Protein AF-A0A5J4PUM8-F1 (afdb_monomer_lite)

Secondary structure (DSSP, 8-state):
--TTHHHHHHHHHHHHHIIIIIHHHHH-HHHHHHHHHHHTT----TT--HHHHHHHHHHHTT--HHHHHHHHHHHH-TTHHHHHHHHHHHHHHHHHHHHHHHHTT-

Radius of gyration: 20.66 Å; chains: 1; bounding box: 54×28×47 Å

Foldseek 3Di:
DPVVCPVVVVVVVVCCCCVPVVLCCQANPQNLLVVVCVVVVPDDDPPDDSVRSLVSSCVVVVHDSVRVVVVSCVPRVSVCSVVVVVVVVVVVVVVVVVVCVVVVVD

pLDDT: mean 85.06, std 8.18, range [48.62, 95.06]

Structure (mmCIF, N/CA/C/O backbone):
data_AF-A0A5J4PUM8-F1
#
_entry.id   AF-A0A5J4PUM8-F1
#
loop_
_atom_site.group_PDB
_atom_site.id
_atom_site.type_symbol
_atom_site.label_atom_id
_atom_site.label_alt_id
_atom_site.label_comp_id
_atom_site.label_asym_id
_atom_site.label_entity_id
_atom_site.label_seq_id
_atom_site.pdbx_PDB_ins_code
_atom_site.Cartn_x
_atom_site.Cartn_y
_atom_site.Cartn_z
_atom_site.occupancy
_atom_site.B_iso_or_equiv
_atom_site.auth_seq_id
_atom_site.auth_comp_id
_atom_site.auth_asym_id
_atom_site.auth_atom_id
_atom_site.pdbx_PDB_model_num
ATOM 1 N N . MET A 1 1 ? 25.405 14.516 -23.186 1.00 57.66 1 MET A N 1
ATOM 2 C CA . MET A 1 1 ? 25.265 14.301 -21.726 1.00 57.66 1 MET A CA 1
ATOM 3 C C . MET A 1 1 ? 23.814 14.362 -21.211 1.00 57.66 1 MET A C 1
ATOM 5 O O . MET A 1 1 ? 23.605 14.032 -20.057 1.00 57.66 1 MET A O 1
ATOM 9 N N . GLY A 1 2 ? 22.797 14.696 -22.030 1.00 61.28 2 GLY A N 1
ATOM 10 C CA . GLY A 1 2 ? 21.388 14.750 -21.584 1.00 61.28 2 GLY A CA 1
ATOM 11 C C . GLY A 1 2 ? 20.628 13.410 -21.541 1.00 61.28 2 GLY A C 1
ATOM 12 O O . GLY A 1 2 ? 19.740 13.240 -20.716 1.00 61.28 2 GLY A O 1
ATOM 13 N N . TYR A 1 3 ? 20.995 12.424 -22.370 1.00 63.25 3 TYR A N 1
ATOM 14 C CA . TYR A 1 3 ? 20.269 11.144 -22.463 1.00 63.25 3 TYR A CA 1
ATOM 15 C C . TYR A 1 3 ? 20.469 10.206 -21.255 1.00 63.25 3 TYR A C 1
ATOM 17 O O . TYR A 1 3 ? 19.626 9.347 -21.015 1.00 63.25 3 TYR A O 1
ATOM 25 N N . SER A 1 4 ? 21.517 10.407 -20.441 1.00 70.62 4 SER A N 1
ATOM 26 C CA . SER A 1 4 ? 21.728 9.655 -19.186 1.00 70.62 4 SER A CA 1
ATOM 27 C C . SER A 1 4 ? 20.663 9.921 -18.121 1.00 70.62 4 SER A C 1
ATOM 29 O O . SER A 1 4 ? 20.524 9.122 -17.201 1.00 70.62 4 SER A O 1
ATOM 31 N N . PHE A 1 5 ? 19.901 11.013 -18.231 1.00 80.31 5 PHE A N 1
ATOM 32 C CA . PHE A 1 5 ? 18.860 11.351 -17.259 1.00 80.31 5 PHE A CA 1
ATOM 33 C C . PHE A 1 5 ? 17.507 10.709 -17.573 1.00 80.31 5 PHE A C 1
ATOM 35 O O . PHE A 1 5 ? 16.657 10.663 -16.690 1.00 80.31 5 PHE A O 1
ATOM 42 N N . ILE A 1 6 ? 17.301 10.173 -18.783 1.00 83.56 6 ILE A N 1
ATOM 43 C CA . ILE A 1 6 ? 16.028 9.539 -19.167 1.00 83.56 6 ILE A CA 1
ATOM 44 C C . ILE A 1 6 ? 15.709 8.330 -18.270 1.00 83.56 6 ILE A C 1
ATOM 46 O O . ILE A 1 6 ? 14.598 8.283 -17.742 1.00 83.56 6 ILE A O 1
ATOM 50 N N . PRO A 1 7 ? 16.646 7.395 -18.002 1.00 83.00 7 PRO A N 1
ATOM 51 C CA . PRO A 1 7 ? 16.382 6.288 -17.082 1.00 83.00 7 PRO A CA 1
ATOM 52 C C . PRO A 1 7 ? 16.061 6.756 -15.657 1.00 83.00 7 PRO A C 1
ATOM 54 O O . PRO A 1 7 ? 15.147 6.235 -15.025 1.00 83.00 7 PRO A O 1
ATOM 57 N N . VAL A 1 8 ? 16.775 7.775 -15.166 1.00 85.75 8 VAL A N 1
ATOM 58 C CA . VAL A 1 8 ? 16.569 8.336 -13.820 1.00 85.75 8 VAL A CA 1
ATOM 59 C C . VAL A 1 8 ? 15.204 9.019 -13.715 1.00 85.75 8 VAL A C 1
ATOM 61 O O . VAL A 1 8 ? 14.489 8.827 -12.733 1.00 85.75 8 VAL A O 1
ATOM 64 N N . PHE A 1 9 ? 14.815 9.787 -14.733 1.00 89.06 9 PHE A N 1
ATOM 65 C CA . PHE A 1 9 ? 13.505 10.427 -14.817 1.00 89.06 9 PHE A CA 1
ATOM 66 C C . PHE A 1 9 ? 12.379 9.390 -14.814 1.00 89.06 9 PHE A C 1
ATOM 68 O O . PHE A 1 9 ? 11.475 9.471 -13.984 1.00 89.06 9 PHE A O 1
ATOM 75 N N . LEU A 1 10 ? 12.468 8.381 -15.686 1.00 86.62 10 LEU A N 1
ATOM 76 C CA . LEU A 1 10 ? 11.474 7.311 -15.761 1.00 86.62 10 LEU A CA 1
ATOM 77 C C . LEU A 1 10 ? 11.351 6.575 -14.424 1.00 86.62 10 LEU A C 1
ATOM 79 O O . LEU A 1 10 ? 10.239 6.383 -13.939 1.00 86.62 10 LEU A O 1
ATOM 83 N N . GLY A 1 11 ? 12.476 6.239 -13.788 1.00 86.62 11 GLY A N 1
ATOM 84 C CA . GLY A 1 11 ? 12.484 5.603 -12.471 1.00 86.62 11 GLY A CA 1
ATOM 85 C C . GLY A 1 11 ? 11.738 6.416 -11.409 1.00 86.62 11 GLY A C 1
ATOM 86 O O . GLY A 1 11 ? 10.924 5.857 -10.678 1.00 86.62 11 GLY A O 1
ATOM 87 N N . ASN A 1 12 ? 11.945 7.734 -11.360 1.00 88.94 12 ASN A N 1
ATOM 88 C CA . ASN A 1 12 ? 11.249 8.607 -10.409 1.00 88.94 12 ASN A CA 1
ATOM 89 C C . ASN A 1 12 ? 9.741 8.703 -10.682 1.00 88.94 12 ASN A C 1
ATOM 91 O O . ASN A 1 12 ? 8.949 8.664 -9.742 1.00 88.94 12 ASN A O 1
ATOM 95 N N . VAL A 1 13 ? 9.332 8.783 -11.953 1.00 88.19 13 VAL A N 1
ATOM 96 C CA . VAL A 1 13 ? 7.907 8.802 -12.329 1.00 88.19 13 VAL A CA 1
ATOM 97 C C . VAL A 1 13 ? 7.221 7.500 -11.917 1.00 88.19 13 VAL A C 1
ATOM 99 O O . VAL A 1 13 ? 6.168 7.534 -11.279 1.00 88.19 13 VAL A O 1
ATOM 102 N N . PHE A 1 14 ? 7.832 6.350 -12.220 1.00 87.00 14 PHE A N 1
ATOM 103 C CA . PHE A 1 14 ? 7.288 5.054 -11.815 1.00 87.00 14 PHE A CA 1
ATOM 104 C C . PHE A 1 14 ? 7.256 4.901 -10.296 1.00 87.00 14 PHE A C 1
ATOM 106 O O . PHE A 1 14 ? 6.246 4.451 -9.758 1.00 87.00 14 PHE A O 1
ATOM 113 N N . ALA A 1 15 ? 8.308 5.325 -9.593 1.00 86.81 15 ALA A N 1
ATOM 114 C CA . ALA A 1 15 ? 8.340 5.289 -8.137 1.00 86.81 15 ALA A CA 1
ATOM 115 C C . ALA A 1 15 ? 7.203 6.119 -7.526 1.00 86.81 15 ALA A C 1
ATOM 117 O O . ALA A 1 15 ? 6.499 5.602 -6.665 1.00 86.81 15 ALA A O 1
ATOM 118 N N . GLY A 1 16 ? 6.972 7.348 -8.002 1.00 85.56 16 GLY A N 1
ATOM 119 C CA . GLY A 1 16 ? 5.882 8.203 -7.521 1.00 85.5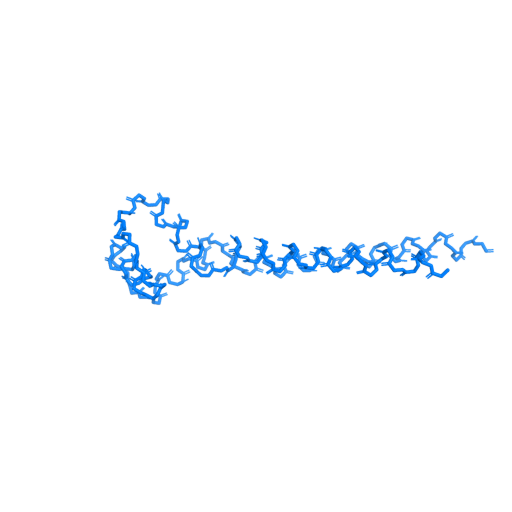6 16 GLY A CA 1
ATOM 120 C C . GLY A 1 16 ? 4.489 7.634 -7.807 1.00 85.56 16 GLY A C 1
ATOM 121 O O . GLY A 1 16 ? 3.602 7.699 -6.957 1.00 85.56 16 GLY A O 1
ATOM 122 N N . PHE A 1 17 ? 4.292 7.019 -8.976 1.00 87.81 17 PHE A N 1
ATOM 123 C CA . PHE A 1 17 ? 3.027 6.358 -9.304 1.00 87.81 17 PHE A CA 1
ATOM 124 C C . PHE A 1 17 ? 2.754 5.144 -8.400 1.00 87.81 17 PHE A C 1
ATOM 126 O O . PHE A 1 17 ? 1.647 4.996 -7.874 1.00 87.81 17 PHE A O 1
ATOM 133 N N . ILE A 1 18 ? 3.765 4.294 -8.191 1.00 86.69 18 ILE A N 1
ATOM 134 C CA . ILE A 1 18 ? 3.656 3.094 -7.352 1.00 86.69 18 ILE A CA 1
ATOM 135 C C . ILE A 1 18 ? 3.474 3.479 -5.873 1.00 86.69 18 ILE A C 1
ATOM 137 O O . ILE A 1 18 ? 2.595 2.940 -5.202 1.00 86.69 18 ILE A O 1
ATOM 141 N N . SER A 1 19 ? 4.270 4.417 -5.354 1.00 83.62 19 SER A N 1
ATOM 142 C CA . SER A 1 19 ? 4.232 4.806 -3.937 1.00 83.62 19 SER A CA 1
ATOM 143 C C . SER A 1 19 ? 3.035 5.678 -3.567 1.00 83.62 19 SER A C 1
ATOM 145 O O . SER A 1 19 ? 2.642 5.692 -2.406 1.00 83.62 19 SER A O 1
ATOM 147 N N . GLY A 1 20 ? 2.452 6.395 -4.529 1.00 84.94 20 GLY A N 1
ATOM 148 C CA . GLY A 1 20 ? 1.220 7.149 -4.331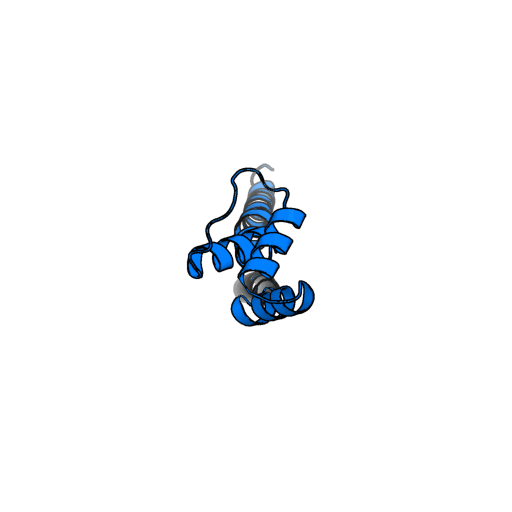 1.00 84.94 20 GLY A CA 1
ATOM 149 C C . GLY A 1 20 ? -0.002 6.286 -4.614 1.00 84.94 20 GLY A C 1
ATOM 150 O O . GLY A 1 20 ? -0.613 5.717 -3.714 1.00 84.94 20 GLY A O 1
ATOM 151 N N . SER A 1 21 ? -0.355 6.173 -5.895 1.00 84.31 21 SER A N 1
ATOM 152 C CA . SER A 1 21 ? -1.640 5.616 -6.326 1.00 84.31 21 SER A CA 1
ATOM 153 C C . SER A 1 21 ? -1.799 4.132 -5.993 1.00 84.31 21 SER A C 1
ATOM 155 O O . SER A 1 21 ? -2.863 3.719 -5.529 1.00 84.31 21 SER A O 1
ATOM 157 N N . VAL A 1 22 ? -0.760 3.322 -6.214 1.00 84.44 22 VAL A N 1
ATOM 158 C CA . VAL A 1 22 ? -0.844 1.867 -5.998 1.00 84.44 22 VAL A CA 1
ATOM 159 C C . VAL A 1 22 ? -0.800 1.536 -4.508 1.00 84.44 22 VAL A C 1
ATOM 161 O O . VAL A 1 22 ? -1.624 0.754 -4.037 1.00 84.44 22 VAL A O 1
ATOM 164 N N . TYR A 1 23 ? 0.097 2.174 -3.752 1.00 86.25 23 TYR A N 1
ATOM 165 C CA . TYR A 1 23 ? 0.144 2.045 -2.294 1.00 86.25 23 TYR A CA 1
ATOM 166 C C . TYR A 1 23 ? -1.188 2.424 -1.644 1.00 86.25 23 TYR A C 1
ATOM 168 O O . TYR A 1 23 ? -1.752 1.638 -0.880 1.00 86.25 23 TYR A O 1
ATOM 176 N N . GLN A 1 24 ? -1.722 3.596 -1.995 1.00 85.75 24 GLN A N 1
ATOM 177 C CA . GLN A 1 24 ? -2.950 4.107 -1.400 1.00 85.75 24 GLN A CA 1
ATOM 178 C C . GLN A 1 24 ? -4.151 3.202 -1.712 1.00 85.75 24 GLN A C 1
ATOM 180 O O . GLN A 1 24 ? -4.947 2.892 -0.836 1.00 85.75 24 GLN A O 1
ATOM 185 N N . GLN A 1 25 ? -4.263 2.676 -2.931 1.00 83.44 25 GLN A N 1
ATOM 186 C CA . GLN A 1 25 ? -5.405 1.832 -3.295 1.00 83.44 25 GLN A CA 1
ATOM 187 C C . GLN A 1 25 ? -5.376 0.411 -2.715 1.00 83.44 25 GLN A C 1
ATOM 189 O O . GLN A 1 25 ? -6.440 -0.218 -2.639 1.00 83.44 25 GLN A O 1
ATOM 194 N N . ILE A 1 26 ? -4.187 -0.113 -2.393 1.00 82.81 26 ILE A N 1
ATOM 195 C CA . ILE A 1 26 ? -3.982 -1.522 -2.015 1.00 82.81 26 ILE A CA 1
ATOM 196 C C . ILE A 1 26 ? -3.717 -1.691 -0.517 1.00 82.81 26 ILE A C 1
ATOM 198 O O . ILE A 1 26 ? -4.070 -2.731 0.037 1.00 82.81 26 ILE A O 1
ATOM 202 N N . SER A 1 27 ? -3.103 -0.707 0.143 1.00 84.56 27 SER A N 1
ATOM 203 C CA . SER A 1 27 ? -2.604 -0.884 1.513 1.00 84.56 27 SER A CA 1
ATOM 204 C C . SER A 1 27 ? -2.950 0.228 2.480 1.00 84.56 27 SER A C 1
ATOM 206 O O . SER A 1 27 ? -2.794 0.025 3.684 1.00 84.56 27 SER A O 1
ATOM 208 N N . ASP A 1 28 ? -3.418 1.379 2.002 1.00 88.19 28 ASP A N 1
ATOM 209 C CA . ASP A 1 28 ? -3.826 2.438 2.911 1.00 88.19 28 ASP A CA 1
ATOM 210 C C . ASP A 1 28 ? -5.086 2.041 3.690 1.00 88.19 28 ASP A C 1
ATOM 212 O O . ASP A 1 28 ? -6.122 1.682 3.124 1.00 88.19 28 ASP A O 1
ATOM 216 N N . LYS A 1 29 ? -4.989 2.119 5.020 1.00 84.75 29 LYS A N 1
ATOM 217 C CA . LYS A 1 29 ? -6.046 1.679 5.934 1.00 84.75 29 LYS A CA 1
ATOM 218 C C . LYS A 1 29 ? -7.328 2.485 5.731 1.00 84.75 29 LYS A C 1
ATOM 220 O O . LYS A 1 29 ? -8.412 1.910 5.808 1.00 84.75 29 LYS A O 1
ATOM 225 N N . VAL A 1 30 ? -7.215 3.788 5.471 1.00 85.81 30 VAL A N 1
ATOM 226 C CA . VAL A 1 30 ? -8.369 4.683 5.285 1.00 85.81 30 VAL A CA 1
ATOM 227 C C . VAL A 1 30 ? -9.118 4.292 4.025 1.00 85.81 30 VAL A C 1
ATOM 229 O O . VAL A 1 30 ? -10.289 3.934 4.095 1.00 85.81 30 VAL A O 1
ATOM 232 N N . THR A 1 31 ? -8.395 4.222 2.911 1.00 86.69 31 THR A N 1
ATOM 233 C CA . THR A 1 31 ? -8.937 3.863 1.597 1.00 86.69 31 THR A CA 1
ATOM 234 C C . THR A 1 31 ? -9.585 2.471 1.601 1.00 86.69 31 THR A C 1
ATOM 236 O O . THR A 1 31 ? -10.651 2.264 1.018 1.00 86.69 31 THR A O 1
ATOM 239 N N . ILE A 1 32 ? -8.976 1.496 2.285 1.00 90.38 32 ILE A N 1
ATOM 240 C CA . ILE A 1 32 ? -9.542 0.146 2.441 1.00 90.38 32 ILE A CA 1
ATOM 241 C C . ILE A 1 32 ? -10.832 0.174 3.272 1.00 90.38 32 ILE A C 1
ATOM 243 O O . ILE A 1 32 ? -11.808 -0.493 2.929 1.00 90.38 32 ILE A O 1
ATOM 247 N N . THR A 1 33 ? -10.855 0.958 4.350 1.00 87.00 33 THR A N 1
ATOM 248 C CA . THR A 1 33 ? -12.042 1.097 5.204 1.00 87.00 33 THR A CA 1
ATOM 249 C C . THR A 1 33 ? -13.174 1.812 4.459 1.00 87.00 33 THR A C 1
ATOM 251 O O . THR A 1 33 ? -14.333 1.425 4.586 1.00 87.00 33 THR A O 1
ATOM 254 N N . GLU A 1 34 ? -12.857 2.817 3.642 1.00 87.06 34 GLU A N 1
ATOM 255 C CA . GLU A 1 34 ? -13.805 3.492 2.748 1.00 87.06 34 GLU A CA 1
ATOM 256 C C . GLU A 1 34 ? -14.404 2.538 1.716 1.00 87.06 34 GLU A C 1
ATOM 258 O O . GLU A 1 34 ? -15.626 2.488 1.567 1.00 87.06 34 GLU A O 1
ATOM 263 N N . LYS A 1 35 ? -13.569 1.720 1.061 1.00 87.00 35 LYS A N 1
ATOM 264 C CA . LYS A 1 35 ? -14.044 0.658 0.161 1.00 87.00 35 LYS A CA 1
ATOM 265 C C . LYS A 1 35 ? -14.998 -0.295 0.869 1.00 87.00 35 LYS A C 1
ATOM 267 O O . LYS A 1 35 ? -16.092 -0.528 0.365 1.00 87.00 35 LYS A O 1
ATOM 272 N N . PHE A 1 36 ? -14.618 -0.787 2.045 1.00 88.69 36 PHE A N 1
ATOM 273 C CA . PHE A 1 36 ? -15.453 -1.697 2.823 1.00 88.69 36 PHE A CA 1
ATOM 274 C C . PHE A 1 36 ? -16.793 -1.065 3.215 1.00 88.69 36 PHE A C 1
ATOM 276 O O . PHE A 1 36 ? -17.842 -1.686 3.054 1.00 88.69 36 PHE A O 1
ATOM 283 N N . ALA A 1 37 ? -16.777 0.180 3.696 1.00 88.00 37 ALA A N 1
ATOM 284 C CA . ALA A 1 37 ? -17.988 0.902 4.068 1.00 88.00 37 ALA A CA 1
ATOM 285 C C . ALA A 1 37 ? -18.929 1.095 2.874 1.00 88.00 37 ALA A C 1
ATOM 287 O O . ALA A 1 37 ? -20.131 0.857 2.998 1.00 88.00 37 ALA A O 1
ATOM 288 N N . ASN A 1 38 ? -18.380 1.456 1.711 1.00 87.19 38 ASN A N 1
ATOM 289 C CA . ASN A 1 38 ? -19.144 1.623 0.480 1.00 87.19 38 ASN A CA 1
ATOM 290 C C . ASN A 1 38 ? -19.723 0.287 -0.021 1.00 87.19 38 ASN A C 1
ATOM 292 O O . ASN A 1 38 ? -20.898 0.213 -0.370 1.00 87.19 38 ASN A O 1
ATOM 296 N N . GLU A 1 39 ? -18.939 -0.796 0.011 1.00 87.06 39 GLU A N 1
ATOM 297 C CA . GLU A 1 39 ? -19.403 -2.146 -0.346 1.00 87.06 39 GLU A CA 1
ATOM 298 C C . GLU A 1 39 ? -20.520 -2.652 0.577 1.00 87.06 39 GLU A C 1
ATOM 300 O O . GLU A 1 39 ? -21.430 -3.355 0.134 1.00 87.06 39 GLU A O 1
ATOM 305 N N . LYS A 1 40 ? -20.469 -2.293 1.863 1.00 86.25 40 LYS A N 1
ATOM 306 C CA . LYS A 1 40 ? -21.501 -2.629 2.852 1.00 86.25 40 LYS A CA 1
ATOM 307 C C . LYS A 1 40 ? -22.680 -1.651 2.861 1.00 86.25 40 LYS A C 1
ATOM 309 O O . LYS A 1 40 ? -23.644 -1.899 3.581 1.00 86.25 40 LYS A O 1
ATOM 314 N N . GLY A 1 41 ? -22.629 -0.578 2.068 1.00 82.62 41 GLY A N 1
ATOM 315 C CA . GLY A 1 41 ? -23.671 0.450 2.015 1.00 82.62 41 GLY A CA 1
ATOM 316 C C . GLY A 1 41 ? -23.837 1.220 3.329 1.00 82.62 41 GLY A C 1
ATOM 317 O O . GLY A 1 41 ? -24.942 1.668 3.639 1.00 82.62 41 GLY A O 1
ATOM 318 N N . LEU A 1 42 ? -22.769 1.338 4.122 1.00 84.31 42 LEU A N 1
ATOM 319 C CA . LEU A 1 42 ? -22.794 2.035 5.406 1.00 84.31 42 LEU A CA 1
ATOM 320 C C . LEU A 1 42 ? -22.893 3.546 5.173 1.00 84.31 42 LEU A C 1
ATOM 322 O O . LEU A 1 42 ? -22.071 4.132 4.468 1.00 84.31 42 LEU A O 1
ATOM 326 N N . GLN A 1 43 ? -23.904 4.182 5.767 1.00 71.44 43 GLN A N 1
ATOM 327 C CA . GLN A 1 43 ? -24.062 5.632 5.695 1.00 71.44 43 GLN A CA 1
ATOM 328 C C . GLN A 1 43 ? -23.159 6.292 6.738 1.00 71.44 43 GLN A C 1
ATOM 330 O O . GLN A 1 43 ? -23.256 6.009 7.933 1.00 71.44 43 GLN A O 1
ATOM 335 N N . MET A 1 44 ? -22.278 7.174 6.272 1.00 73.38 44 MET A N 1
ATOM 336 C CA . MET A 1 44 ? -21.291 7.863 7.101 1.00 73.38 44 MET A CA 1
ATOM 337 C C . MET A 1 44 ? -21.625 9.347 7.202 1.00 73.38 44 MET A C 1
ATOM 339 O O . MET A 1 44 ? -22.111 9.952 6.246 1.00 73.38 44 MET A O 1
ATOM 343 N N . ALA A 1 45 ? -21.338 9.941 8.360 1.00 71.31 45 ALA A N 1
ATOM 344 C CA . ALA A 1 45 ? -21.373 11.388 8.498 1.00 71.31 45 ALA A CA 1
ATOM 345 C C . ALA A 1 45 ? -20.234 12.002 7.671 1.00 71.31 45 ALA A C 1
ATOM 347 O O . ALA A 1 45 ? -19.090 11.546 7.735 1.00 71.31 45 ALA A O 1
ATOM 348 N N . ASN A 1 46 ? -20.553 13.038 6.897 1.00 61.94 46 ASN A N 1
ATOM 349 C CA . ASN A 1 46 ? -19.544 13.800 6.172 1.00 61.94 46 ASN A CA 1
ATOM 350 C C . ASN A 1 46 ? -18.621 14.501 7.184 1.00 61.94 46 ASN A C 1
ATOM 352 O O . ASN A 1 46 ? -19.100 15.009 8.196 1.00 61.94 46 ASN A O 1
ATOM 356 N N . ASP A 1 47 ? -17.324 14.558 6.873 1.00 70.62 47 ASP A N 1
ATOM 357 C CA . ASP A 1 47 ? -16.300 15.303 7.629 1.00 70.62 47 ASP A CA 1
ATOM 358 C C . ASP A 1 47 ? -15.801 14.651 8.941 1.00 70.62 47 ASP A C 1
ATOM 360 O O . ASP A 1 47 ? -15.388 15.315 9.893 1.00 70.62 47 ASP A O 1
ATOM 364 N N . LEU A 1 48 ? -15.808 13.315 9.007 1.00 78.38 48 LEU A N 1
ATOM 365 C CA . LEU A 1 48 ? -15.170 12.584 10.104 1.00 78.38 48 LEU A CA 1
ATOM 366 C C . LEU A 1 48 ? -13.642 12.563 9.951 1.00 78.38 48 LEU A C 1
ATOM 368 O O . LEU A 1 48 ? -13.105 12.299 8.877 1.00 78.38 48 LEU A O 1
ATOM 372 N N . SER A 1 49 ? -12.926 12.749 11.065 1.00 84.06 49 SER A N 1
ATOM 373 C CA . SER A 1 49 ? -11.494 12.428 11.117 1.00 84.06 49 SER A CA 1
ATOM 374 C C . SER A 1 49 ? -11.269 10.941 10.823 1.00 84.06 49 SER A C 1
ATOM 376 O O . SER A 1 49 ? -12.105 10.111 11.168 1.00 84.06 49 SER A O 1
ATOM 378 N N . THR A 1 50 ? -10.116 10.572 10.265 1.00 83.81 50 THR A N 1
ATOM 379 C CA . THR A 1 50 ? -9.786 9.180 9.909 1.00 83.81 50 THR A CA 1
ATOM 380 C C . THR A 1 50 ? -10.011 8.168 11.040 1.00 83.81 50 THR A C 1
ATOM 382 O O . THR A 1 50 ? -10.489 7.060 10.801 1.00 83.81 50 THR A O 1
ATOM 385 N N . ASN A 1 51 ? -9.685 8.539 12.282 1.00 85.62 51 ASN A N 1
ATOM 386 C CA . ASN A 1 51 ? -9.877 7.662 13.439 1.00 85.62 51 ASN A CA 1
ATOM 387 C C . ASN A 1 51 ? -11.360 7.507 13.782 1.00 85.62 51 ASN A C 1
ATOM 389 O O . ASN A 1 51 ? -11.825 6.388 13.975 1.00 85.62 51 ASN A O 1
ATOM 393 N N . ALA A 1 52 ? -12.098 8.621 13.792 1.00 85.81 52 ALA A N 1
ATOM 394 C CA . ALA A 1 52 ? -13.537 8.616 14.032 1.00 85.81 52 ALA A CA 1
ATOM 395 C C . ALA A 1 52 ? -14.287 7.862 12.923 1.00 85.81 52 ALA A C 1
ATOM 397 O O . ALA A 1 52 ? -15.236 7.142 13.206 1.00 85.81 52 ALA A O 1
ATOM 398 N N . TYR A 1 53 ? -13.819 7.965 11.676 1.00 86.75 53 TYR A N 1
ATOM 399 C CA . TYR A 1 53 ? -14.333 7.198 10.548 1.00 86.75 53 TYR A CA 1
ATOM 400 C C . TYR A 1 53 ? -14.175 5.694 10.787 1.00 86.75 53 TYR A C 1
ATOM 402 O O . TYR A 1 53 ? -15.141 4.944 10.697 1.00 86.75 53 TYR A O 1
ATOM 410 N N . PHE A 1 54 ? -12.970 5.247 11.150 1.00 88.69 54 PHE A N 1
ATOM 411 C CA . PHE A 1 54 ? -12.708 3.833 11.421 1.00 88.69 54 PHE A CA 1
ATOM 412 C C . PHE A 1 54 ? -13.537 3.290 12.596 1.00 88.69 54 PHE A C 1
ATOM 414 O O . PHE A 1 54 ? -14.040 2.170 12.529 1.00 88.69 54 PHE A O 1
ATOM 421 N N . GLU A 1 55 ? -13.697 4.086 13.653 1.00 88.38 55 GLU A N 1
ATOM 422 C CA . GLU A 1 55 ? -14.497 3.731 14.828 1.00 88.38 55 GLU A CA 1
ATOM 423 C C . GLU A 1 55 ? -15.998 3.655 14.510 1.00 88.38 55 GLU A C 1
ATOM 425 O O . GLU A 1 55 ? -16.690 2.737 14.954 1.00 88.38 55 GLU A O 1
ATOM 430 N N . GLU A 1 56 ? -16.504 4.568 13.682 1.00 87.69 56 GLU A N 1
ATOM 431 C CA . GLU A 1 56 ? -17.892 4.553 13.225 1.00 87.69 56 GLU A CA 1
ATOM 432 C C . GLU A 1 56 ? -18.173 3.312 12.364 1.00 87.69 56 GLU A C 1
ATOM 434 O O . GLU A 1 56 ? -19.170 2.619 12.580 1.00 87.69 56 GLU A O 1
ATOM 439 N N . VAL A 1 57 ? -17.253 2.966 11.455 1.00 88.06 57 VAL A N 1
ATOM 440 C CA . VAL A 1 57 ? -17.327 1.734 10.652 1.00 88.06 57 VAL A CA 1
ATOM 441 C C . VAL A 1 57 ? -17.337 0.503 11.551 1.00 88.06 57 VAL A C 1
ATOM 443 O O . VAL A 1 57 ? -18.170 -0.384 11.355 1.00 88.06 57 VAL A O 1
ATOM 446 N N . SER A 1 58 ? -16.446 0.432 12.547 1.00 87.88 58 SER A N 1
ATOM 447 C CA . SER A 1 58 ? -16.387 -0.726 13.445 1.00 87.88 58 SER A CA 1
ATOM 448 C C . SER A 1 58 ? -17.658 -0.841 14.285 1.00 87.88 58 SER A C 1
ATOM 450 O O . SER A 1 58 ? -18.205 -1.936 14.427 1.00 87.88 58 SER A O 1
ATOM 452 N N . ARG A 1 59 ? -18.194 0.292 14.757 1.00 87.38 59 ARG A N 1
ATOM 453 C CA . ARG A 1 59 ? -19.462 0.347 15.492 1.00 87.38 59 ARG A CA 1
ATOM 454 C C . ARG A 1 59 ? -20.637 -0.135 14.643 1.00 87.38 59 ARG A C 1
ATOM 456 O O . ARG A 1 59 ? -21.403 -0.977 15.104 1.00 87.38 59 ARG A O 1
ATOM 463 N N . GLN A 1 60 ? -20.772 0.350 13.408 1.00 87.25 60 GLN A N 1
ATOM 464 C CA . GLN A 1 60 ? -21.850 -0.073 12.502 1.00 87.25 60 GLN A CA 1
ATOM 465 C C . GLN A 1 60 ? -21.720 -1.548 12.093 1.00 87.25 60 GLN A C 1
ATOM 467 O O . GLN A 1 60 ? -22.722 -2.251 11.967 1.00 87.25 60 GLN A O 1
ATOM 472 N N . ALA A 1 61 ? -20.490 -2.046 11.953 1.00 86.69 61 ALA A N 1
ATOM 473 C CA . ALA A 1 61 ? -20.211 -3.452 11.683 1.00 86.69 61 ALA A CA 1
ATOM 474 C C . ALA A 1 61 ? -20.382 -4.371 12.913 1.00 86.69 61 ALA A C 1
ATOM 476 O O . ALA A 1 61 ? -20.244 -5.583 12.765 1.00 86.69 61 ALA A O 1
ATOM 477 N N . ASN A 1 62 ? -20.696 -3.830 14.103 1.00 88.12 62 ASN A N 1
ATO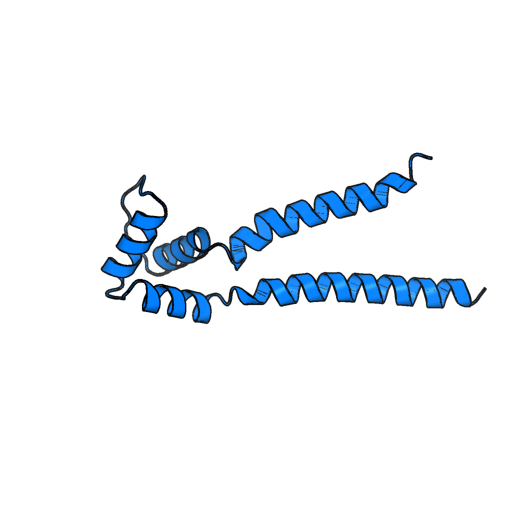M 478 C CA . ASN A 1 62 ? -20.709 -4.551 15.386 1.00 88.12 62 ASN A CA 1
ATOM 479 C C . ASN A 1 62 ? -19.398 -5.317 15.664 1.00 88.12 62 ASN A C 1
ATOM 481 O O . ASN A 1 62 ? -19.414 -6.414 16.219 1.00 88.12 62 ASN A O 1
ATOM 485 N N . MET A 1 63 ? -18.263 -4.743 15.263 1.00 88.81 63 MET A N 1
ATOM 486 C CA . MET A 1 63 ? -16.932 -5.333 15.420 1.00 88.81 63 MET A CA 1
ATOM 487 C C . MET A 1 63 ? -16.048 -4.444 16.286 1.00 88.81 63 MET A C 1
ATOM 489 O O . MET A 1 63 ? -16.166 -3.216 16.287 1.00 88.81 63 MET A O 1
ATOM 493 N N . THR A 1 64 ? -15.102 -5.055 16.991 1.00 91.06 64 THR A N 1
ATOM 494 C CA . THR A 1 64 ? -14.023 -4.301 17.634 1.00 91.06 64 THR A CA 1
ATOM 495 C C . THR A 1 64 ? -13.058 -3.722 16.583 1.00 91.06 64 THR A C 1
ATOM 497 O O . THR A 1 64 ? -12.928 -4.271 15.484 1.00 91.06 64 THR A O 1
ATOM 500 N N . PRO A 1 65 ? -12.312 -2.644 16.895 1.00 85.62 65 PRO A N 1
ATOM 501 C CA . PRO A 1 65 ? -11.298 -2.088 15.990 1.00 85.62 65 PRO A CA 1
ATOM 502 C C . PRO A 1 65 ? -10.251 -3.117 15.523 1.00 85.62 65 PRO A C 1
ATOM 504 O O . PRO A 1 65 ? -9.784 -3.063 14.379 1.00 85.62 65 PRO A O 1
ATOM 507 N N . GLN A 1 66 ? -9.891 -4.067 16.394 1.00 89.00 66 GLN A N 1
ATOM 508 C CA . GLN A 1 66 ? -9.005 -5.184 16.061 1.00 89.00 66 GLN A CA 1
ATOM 509 C C . GLN A 1 66 ? -9.654 -6.152 15.067 1.00 89.00 66 GLN A C 1
ATOM 511 O O . GLN A 1 66 ? -9.030 -6.492 14.064 1.00 89.00 66 GLN A O 1
ATOM 516 N N . GLU A 1 67 ? -10.893 -6.580 15.316 1.00 89.94 67 GLU A N 1
ATOM 517 C CA . GLU A 1 67 ? -11.614 -7.497 14.422 1.00 89.94 67 GLU A CA 1
ATOM 518 C C . GLU A 1 67 ? -11.834 -6.880 13.045 1.00 89.94 67 GLU A C 1
ATOM 520 O O . GLU A 1 67 ? -11.579 -7.544 12.042 1.00 89.94 67 GLU A O 1
ATOM 525 N N . LEU A 1 68 ? -12.203 -5.596 12.987 1.00 89.12 68 LEU A N 1
ATOM 526 C CA . LEU A 1 68 ? -12.316 -4.877 11.722 1.00 89.12 68 LEU A CA 1
ATOM 527 C C . LEU A 1 68 ? -10.966 -4.838 10.997 1.00 89.12 68 LEU A C 1
ATOM 529 O O . LEU A 1 68 ? -10.901 -5.120 9.807 1.00 89.12 68 LEU A O 1
ATOM 533 N N . THR A 1 69 ? -9.869 -4.548 11.702 1.00 90.44 69 THR A N 1
ATOM 534 C CA . THR A 1 69 ? -8.532 -4.541 11.083 1.00 90.44 69 THR A CA 1
ATOM 535 C C . THR A 1 69 ? -8.168 -5.916 10.517 1.00 90.44 69 THR A C 1
ATOM 537 O O . THR A 1 69 ? -7.683 -5.992 9.390 1.00 90.44 69 THR A O 1
ATOM 540 N N . ASN A 1 70 ? -8.442 -6.995 11.253 1.00 91.62 70 ASN A N 1
ATOM 541 C CA . ASN A 1 70 ? -8.180 -8.361 10.797 1.00 91.62 70 ASN A CA 1
ATOM 542 C C . ASN A 1 70 ? -9.041 -8.732 9.585 1.00 91.62 70 ASN A C 1
ATOM 544 O O . ASN A 1 70 ? -8.523 -9.286 8.618 1.00 91.62 70 ASN A O 1
ATOM 548 N N . LEU A 1 71 ? -10.328 -8.375 9.602 1.00 91.25 71 LEU A N 1
ATOM 549 C CA . LEU A 1 71 ? -11.238 -8.598 8.480 1.00 91.25 71 LEU A CA 1
ATOM 550 C C . LEU A 1 71 ? -10.767 -7.857 7.225 1.00 91.25 71 LEU A C 1
ATOM 552 O O . LEU A 1 71 ? -10.727 -8.440 6.143 1.00 91.25 71 LEU A O 1
ATOM 556 N N . LEU A 1 72 ? -10.399 -6.581 7.361 1.00 90.06 72 LEU A N 1
ATOM 557 C CA . LEU A 1 72 ? -9.891 -5.780 6.249 1.00 90.06 72 LEU A CA 1
ATOM 558 C C . LEU A 1 72 ? -8.571 -6.346 5.715 1.00 90.06 72 LEU A C 1
ATOM 560 O O . LEU A 1 72 ? -8.363 -6.377 4.502 1.00 90.06 72 LEU A O 1
ATOM 564 N N . TRP A 1 73 ? -7.701 -6.828 6.605 1.00 89.06 73 TRP A N 1
ATOM 565 C CA . TRP A 1 73 ? -6.440 -7.457 6.227 1.00 89.06 73 TRP A CA 1
ATOM 566 C C . TRP A 1 73 ? -6.659 -8.738 5.418 1.00 89.06 73 TRP A C 1
ATOM 568 O O . TRP A 1 73 ? -6.036 -8.907 4.371 1.00 89.06 73 TRP A O 1
ATOM 578 N N . ASP A 1 74 ? -7.573 -9.600 5.862 1.00 90.06 74 ASP A N 1
ATOM 579 C CA . ASP A 1 74 ? -7.901 -10.863 5.193 1.00 90.06 74 ASP A CA 1
ATOM 580 C C . ASP A 1 74 ? -8.648 -10.643 3.865 1.00 90.06 74 ASP A C 1
ATOM 582 O O . ASP A 1 74 ? -8.347 -11.273 2.851 1.00 90.06 74 ASP A O 1
ATOM 586 N N . THR A 1 75 ? -9.562 -9.669 3.830 1.00 88.31 75 THR A N 1
ATOM 587 C CA . THR A 1 75 ? -10.379 -9.370 2.644 1.00 88.31 75 THR A CA 1
ATOM 588 C C . THR A 1 75 ? -9.552 -8.698 1.547 1.00 88.31 75 THR A C 1
ATOM 590 O O . THR A 1 75 ? -9.544 -9.141 0.396 1.00 88.31 75 THR A O 1
ATOM 593 N N . TYR A 1 76 ? -8.817 -7.637 1.886 1.00 87.00 76 TYR A N 1
ATOM 594 C CA . TYR A 1 76 ? -8.129 -6.801 0.895 1.00 87.00 76 TYR A CA 1
ATOM 595 C C . TYR A 1 76 ? -6.656 -7.170 0.695 1.00 87.00 76 TYR A C 1
ATOM 597 O O . TYR A 1 76 ? -6.066 -6.772 -0.309 1.00 87.00 76 TYR A O 1
ATOM 605 N N . ASN A 1 77 ? -6.076 -7.988 1.580 1.00 87.00 77 ASN A N 1
ATOM 606 C CA . ASN A 1 77 ? -4.694 -8.472 1.511 1.00 87.00 77 ASN A CA 1
ATOM 607 C C . ASN A 1 77 ? -3.667 -7.361 1.212 1.00 87.00 77 ASN A C 1
ATOM 609 O O . ASN A 1 77 ? -3.034 -7.377 0.149 1.00 87.00 77 ASN A O 1
ATOM 613 N N . PRO A 1 78 ? -3.427 -6.423 2.150 1.00 86.25 78 PRO A N 1
ATOM 614 C CA . PRO A 1 78 ? -2.453 -5.342 1.966 1.00 86.25 78 PRO A CA 1
ATOM 615 C C . PRO A 1 78 ? -1.041 -5.837 1.623 1.00 86.25 78 PRO A C 1
ATOM 617 O O . PRO A 1 78 ? -0.269 -5.137 0.970 1.00 86.25 78 PRO A O 1
ATOM 620 N N . SER A 1 79 ? -0.710 -7.075 2.006 1.00 86.69 79 SER A N 1
ATOM 621 C CA . SER A 1 79 ? 0.545 -7.754 1.670 1.00 86.69 79 SER A CA 1
ATOM 622 C C . SER A 1 79 ? 0.799 -7.888 0.162 1.00 86.69 79 SER A C 1
ATOM 624 O O . SER A 1 79 ? 1.950 -8.066 -0.240 1.00 86.69 79 SER A O 1
ATOM 626 N N . ARG A 1 80 ? -0.228 -7.742 -0.689 1.00 85.69 80 ARG A N 1
ATOM 627 C CA . ARG A 1 80 ? -0.095 -7.760 -2.156 1.00 85.69 80 ARG A CA 1
ATOM 628 C C . ARG A 1 80 ? 0.883 -6.712 -2.687 1.00 85.69 80 ARG A C 1
ATOM 630 O O . ARG A 1 80 ? 1.485 -6.953 -3.732 1.00 85.69 80 ARG A O 1
ATOM 637 N N . LEU A 1 81 ? 1.118 -5.610 -1.970 1.00 87.81 81 LEU A N 1
ATOM 638 C CA . LEU A 1 81 ? 2.159 -4.649 -2.350 1.00 87.81 81 LEU A CA 1
ATOM 639 C C . LEU A 1 81 ? 3.549 -5.275 -2.464 1.00 87.81 81 LEU A C 1
ATOM 641 O O . LEU A 1 81 ? 4.298 -4.925 -3.374 1.00 87.81 81 LEU A O 1
ATOM 645 N N . TRP A 1 82 ? 3.889 -6.232 -1.600 1.00 88.06 82 TRP A N 1
ATOM 646 C CA . TRP A 1 82 ? 5.180 -6.917 -1.678 1.00 88.06 82 TRP A CA 1
ATOM 647 C C . TRP A 1 82 ? 5.330 -7.702 -2.978 1.00 88.06 82 TRP A C 1
ATOM 649 O O . TRP A 1 82 ? 6.417 -7.730 -3.550 1.00 88.06 82 TRP A O 1
ATOM 659 N N . MET A 1 83 ? 4.237 -8.273 -3.493 1.00 88.62 83 MET A N 1
ATOM 660 C CA . MET A 1 83 ? 4.247 -8.935 -4.797 1.00 88.62 83 MET A CA 1
ATOM 661 C C . MET A 1 83 ? 4.444 -7.937 -5.941 1.00 88.62 83 MET A C 1
ATOM 663 O O . MET A 1 83 ? 5.157 -8.253 -6.888 1.00 88.62 83 MET A O 1
ATOM 667 N N . VAL A 1 84 ? 3.881 -6.726 -5.849 1.00 88.06 84 VAL A N 1
ATOM 668 C CA . VAL A 1 84 ? 4.119 -5.660 -6.840 1.00 88.06 84 VAL A CA 1
ATOM 669 C C . VAL A 1 84 ? 5.592 -5.249 -6.846 1.00 88.06 84 VAL A C 1
ATOM 671 O O . VAL A 1 84 ? 6.213 -5.205 -7.907 1.00 88.06 84 VAL A O 1
ATOM 674 N N . ILE A 1 85 ? 6.176 -5.013 -5.667 1.00 88.44 85 ILE A N 1
ATOM 675 C CA . ILE A 1 85 ? 7.600 -4.670 -5.525 1.00 88.44 85 ILE A CA 1
ATOM 676 C C . ILE A 1 85 ? 8.479 -5.797 -6.083 1.00 88.44 85 ILE A C 1
ATOM 678 O O . ILE A 1 85 ? 9.401 -5.542 -6.861 1.00 88.44 85 ILE A O 1
ATOM 682 N N . PHE A 1 86 ? 8.164 -7.047 -5.738 1.00 93.12 86 PHE A N 1
ATOM 683 C CA . PHE A 1 86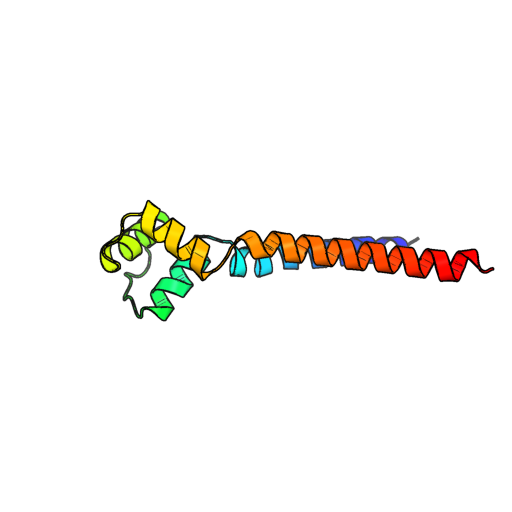 ? 8.870 -8.217 -6.250 1.00 93.12 86 PHE A CA 1
ATOM 684 C C . PHE A 1 86 ? 8.778 -8.321 -7.776 1.00 93.12 86 PHE A C 1
ATOM 686 O O . PHE A 1 86 ? 9.792 -8.551 -8.429 1.00 93.12 86 PHE A O 1
ATOM 693 N N . ALA A 1 87 ? 7.596 -8.105 -8.358 1.00 91.19 87 ALA A N 1
ATOM 694 C CA . ALA A 1 87 ? 7.397 -8.152 -9.802 1.00 91.19 87 ALA A CA 1
ATOM 695 C C . ALA A 1 87 ? 8.249 -7.103 -10.531 1.00 91.19 87 ALA A C 1
ATOM 697 O O . ALA A 1 87 ? 8.882 -7.426 -11.534 1.00 91.19 87 ALA A O 1
ATOM 698 N N . ILE A 1 88 ? 8.334 -5.877 -10.004 1.00 89.56 88 ILE A N 1
ATOM 699 C CA . ILE A 1 88 ? 9.202 -4.830 -10.568 1.00 89.56 88 ILE A CA 1
ATOM 700 C C . ILE A 1 88 ? 10.671 -5.268 -10.513 1.00 89.56 88 ILE A C 1
ATOM 702 O O . ILE A 1 88 ? 11.379 -5.171 -11.517 1.00 89.56 88 ILE A O 1
ATOM 706 N N . GLY A 1 89 ? 11.122 -5.796 -9.371 1.00 90.69 89 GLY A N 1
ATOM 707 C CA . GLY A 1 89 ? 12.483 -6.313 -9.215 1.00 90.69 89 GLY A CA 1
ATOM 708 C C . GLY A 1 89 ? 12.791 -7.469 -10.170 1.00 90.69 89 GLY A C 1
ATOM 709 O O . GLY A 1 89 ? 13.846 -7.485 -10.804 1.00 90.69 89 GLY A O 1
ATOM 710 N N . ALA A 1 90 ? 11.850 -8.399 -10.335 1.00 95.06 90 ALA A N 1
ATOM 711 C CA . ALA A 1 90 ? 11.975 -9.526 -11.251 1.00 95.06 90 ALA A CA 1
ATOM 712 C C . ALA A 1 90 ? 12.059 -9.065 -12.713 1.00 95.06 90 ALA A C 1
ATOM 714 O O . ALA A 1 90 ? 12.921 -9.535 -13.452 1.00 95.06 90 ALA A O 1
ATOM 715 N N . VAL A 1 91 ? 11.225 -8.105 -13.127 1.00 92.94 91 VAL A N 1
ATOM 716 C CA . VAL A 1 91 ? 11.275 -7.521 -14.478 1.00 92.94 91 VAL A CA 1
ATOM 717 C C . VAL A 1 91 ? 12.605 -6.807 -14.718 1.00 92.94 91 VAL A C 1
ATOM 719 O O . VAL A 1 91 ? 13.210 -6.992 -15.774 1.00 92.94 91 VAL A O 1
ATOM 722 N N . ALA A 1 92 ? 13.101 -6.043 -13.741 1.00 90.56 92 ALA A N 1
ATOM 723 C CA . ALA A 1 92 ? 14.401 -5.384 -13.842 1.00 90.56 92 ALA A CA 1
ATOM 724 C C . ALA A 1 92 ? 15.549 -6.402 -13.974 1.00 90.56 92 ALA A C 1
ATOM 726 O O . ALA A 1 92 ? 16.403 -6.261 -14.851 1.00 90.56 92 ALA A O 1
ATOM 727 N N . ALA A 1 93 ? 15.537 -7.461 -13.157 1.00 92.94 93 ALA A N 1
ATOM 728 C CA . ALA A 1 93 ? 16.524 -8.537 -13.217 1.00 92.94 93 ALA A CA 1
ATOM 729 C C . ALA A 1 93 ? 16.480 -9.287 -14.558 1.00 92.94 93 ALA A C 1
ATOM 731 O O . ALA A 1 93 ? 17.527 -9.548 -15.147 1.00 92.94 93 ALA A O 1
ATOM 732 N N . LEU A 1 94 ? 15.284 -9.579 -15.079 1.00 94.00 94 LEU A N 1
ATOM 733 C CA . LEU A 1 94 ? 15.109 -10.186 -16.401 1.00 94.00 94 LEU A CA 1
ATOM 734 C C . LEU A 1 94 ? 15.615 -9.269 -17.520 1.00 94.00 94 LEU A C 1
ATOM 736 O O . LEU A 1 94 ? 16.275 -9.745 -18.441 1.00 94.00 94 LEU A O 1
ATOM 740 N N . GLY A 1 95 ? 15.352 -7.964 -17.434 1.00 91.44 95 GLY A N 1
ATOM 741 C CA . GLY A 1 95 ? 15.863 -6.980 -18.388 1.00 91.4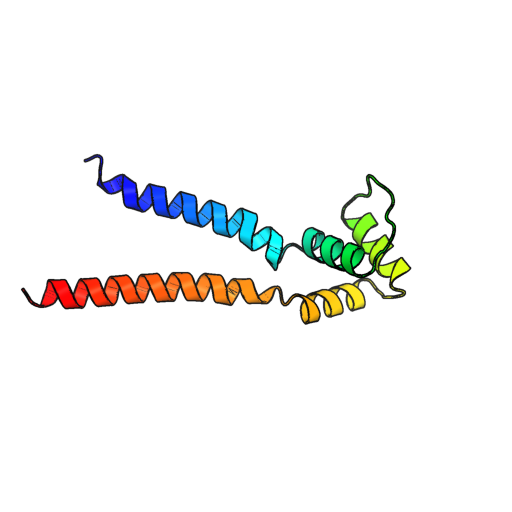4 95 GLY A CA 1
ATOM 742 C C . GLY A 1 95 ? 17.391 -6.953 -18.424 1.00 91.44 95 GLY A C 1
ATOM 743 O O . GLY A 1 95 ? 17.981 -7.019 -19.503 1.00 91.44 95 GLY A O 1
ATOM 744 N N . LEU A 1 96 ? 18.032 -6.940 -17.251 1.00 89.56 96 LEU A N 1
ATOM 745 C CA . LEU A 1 96 ? 19.491 -7.026 -17.135 1.00 89.56 96 LEU A CA 1
ATOM 746 C C . LEU A 1 96 ? 20.032 -8.362 -17.653 1.00 89.56 96 LEU A C 1
ATOM 748 O O . LEU A 1 96 ? 21.031 -8.376 -18.364 1.00 89.56 96 LEU A O 1
ATOM 752 N N . PHE A 1 97 ? 19.354 -9.472 -17.360 1.00 92.50 97 PHE A N 1
ATOM 753 C CA . PHE A 1 97 ? 19.741 -10.795 -17.846 1.00 92.50 97 PHE A CA 1
ATOM 754 C C . PHE A 1 97 ? 19.693 -10.892 -19.379 1.00 92.50 97 PHE A C 1
ATOM 756 O O . PHE A 1 97 ?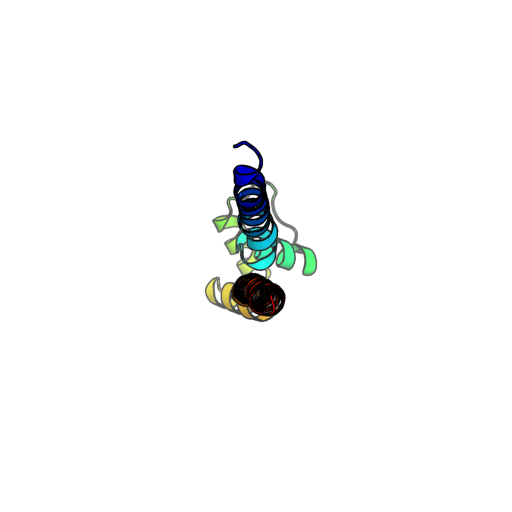 20.605 -11.436 -20.003 1.00 92.50 97 PHE A O 1
ATOM 763 N N . ILE A 1 98 ? 18.647 -10.346 -20.008 1.00 92.38 98 ILE A N 1
ATOM 764 C CA . ILE A 1 98 ? 18.536 -10.292 -21.472 1.00 92.38 98 ILE A CA 1
ATOM 765 C C . ILE A 1 98 ? 19.624 -9.384 -22.051 1.00 92.38 98 ILE A C 1
ATOM 767 O O . ILE A 1 98 ? 20.282 -9.773 -23.015 1.00 92.38 98 ILE A O 1
ATOM 771 N N . TYR A 1 99 ? 19.832 -8.206 -21.458 1.00 89.25 99 TYR A N 1
ATOM 772 C CA . TYR A 1 99 ? 20.872 -7.270 -21.884 1.00 89.25 99 TYR A CA 1
ATOM 773 C C . TYR A 1 99 ? 22.264 -7.913 -21.856 1.00 89.25 99 TYR A C 1
ATOM 775 O O . TYR A 1 99 ? 22.993 -7.842 -22.849 1.00 89.25 99 TYR A O 1
ATOM 783 N N . ASP A 1 100 ? 22.599 -8.592 -20.759 1.00 90.31 100 ASP A N 1
ATOM 784 C CA . ASP A 1 100 ? 23.867 -9.301 -20.592 1.00 90.31 100 ASP A CA 1
ATOM 785 C C . ASP A 1 100 ? 24.025 -10.418 -21.632 1.00 90.31 100 ASP A C 1
ATOM 787 O O . ASP A 1 100 ? 25.057 -10.529 -22.293 1.00 90.31 100 ASP A O 1
ATOM 791 N N . ARG A 1 101 ? 22.970 -11.200 -21.887 1.00 89.25 101 ARG A N 1
ATOM 792 C CA . ARG A 1 101 ? 23.005 -12.294 -22.870 1.00 89.25 101 ARG A CA 1
ATOM 793 C C . ARG A 1 101 ? 23.127 -11.817 -24.320 1.00 89.25 101 ARG A C 1
ATOM 795 O O . ARG A 1 101 ? 23.710 -12.525 -25.140 1.00 89.25 101 ARG A O 1
ATOM 802 N N . VAL A 1 102 ? 22.533 -10.674 -24.659 1.00 91.38 102 VAL A N 1
ATOM 803 C CA . VAL A 1 102 ? 22.604 -10.095 -26.011 1.00 91.38 102 VAL A CA 1
ATOM 804 C C . VAL A 1 102 ? 23.958 -9.423 -26.238 1.00 91.38 102 VAL A C 1
ATOM 806 O O . VAL A 1 102 ? 24.528 -9.573 -27.316 1.00 91.38 102 VAL A O 1
ATOM 809 N N . THR A 1 103 ? 24.493 -8.739 -25.224 1.00 85.88 103 THR A N 1
ATOM 810 C CA . THR A 1 103 ? 25.741 -7.969 -25.338 1.00 85.88 103 THR A CA 1
ATOM 811 C C . THR A 1 103 ? 26.988 -8.839 -25.168 1.00 85.88 103 THR A C 1
ATOM 813 O O . THR A 1 103 ? 27.941 -8.660 -25.913 1.00 85.88 103 THR A O 1
ATOM 816 N N . SER A 1 104 ? 26.986 -9.836 -24.274 1.00 66.56 104 SER A N 1
ATOM 817 C CA . SER A 1 104 ? 28.134 -10.751 -24.075 1.00 66.56 104 SER A CA 1
ATOM 818 C C . SER A 1 104 ? 28.364 -11.748 -25.220 1.00 66.56 104 SER A C 1
ATOM 820 O O . SER A 1 104 ? 29.291 -12.553 -25.165 1.00 66.56 104 SER A O 1
ATOM 822 N N . ARG A 1 105 ? 27.510 -11.732 -26.253 1.00 58.09 105 ARG A N 1
ATOM 823 C CA . ARG A 1 105 ? 27.639 -12.558 -27.465 1.00 58.09 105 ARG A CA 1
ATOM 824 C C . ARG A 1 105 ? 28.299 -11.834 -28.648 1.00 58.09 105 ARG A C 1
ATOM 826 O O . ARG A 1 105 ? 28.368 -12.432 -29.722 1.00 58.09 105 ARG A O 1
ATOM 833 N N . GLN A 1 106 ? 28.762 -10.595 -28.466 1.00 48.62 106 GLN A N 1
ATOM 834 C CA . GLN A 1 106 ? 29.697 -9.913 -29.375 1.00 48.62 106 GLN A CA 1
ATOM 835 C C . GLN A 1 106 ? 31.114 -9.961 -28.810 1.00 48.62 106 GLN A C 1
ATOM 837 O O . GLN A 1 106 ? 32.044 -10.084 -29.636 1.00 48.62 106 GLN A O 1
#

Sequence (106 aa):
MGYSFIPVFLGNVFAGFISGSVYQQISDKVTITEKFANEKGLQMANDLSTNAYFEEVSRQANMTPQELTNLLWDTYNPSRLWMVIFAIGAVAALGLFIYDRVTSRQ

Organism: NCBI:txid433724